Protein AF-A0AA42Y927-F1 (afdb_monomer_lite)

Radius of gyration: 17.31 Å; chains: 1; bounding box: 39×31×44 Å

Structure (mmCIF, N/CA/C/O backbone):
data_AF-A0AA42Y927-F1
#
_entry.id   AF-A0AA42Y927-F1
#
loop_
_atom_site.group_PDB
_atom_site.id
_atom_site.type_symbol
_atom_site.label_atom_id
_atom_site.label_alt_id
_atom_site.label_comp_id
_atom_site.label_as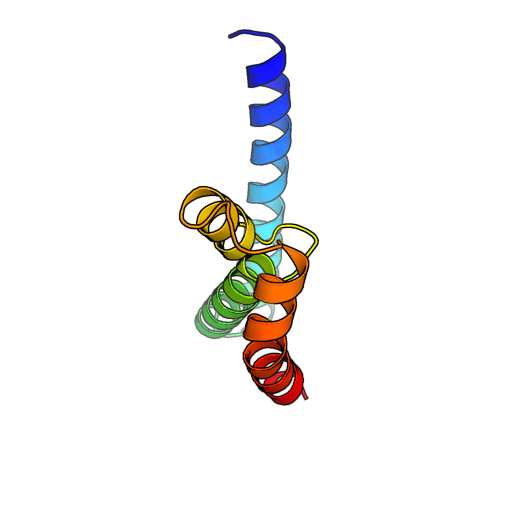ym_id
_atom_site.label_entity_id
_atom_site.label_seq_id
_atom_site.pdbx_PDB_ins_code
_atom_site.Cartn_x
_atom_site.Cartn_y
_atom_site.Cartn_z
_atom_site.occupancy
_atom_site.B_iso_or_equiv
_atom_site.auth_seq_id
_atom_site.auth_comp_id
_atom_site.auth_asym_id
_atom_site.auth_atom_id
_atom_site.pdbx_PDB_model_num
ATOM 1 N N . MET A 1 1 ? 21.247 18.673 6.677 1.00 68.38 1 MET A N 1
ATOM 2 C CA . MET A 1 1 ? 20.254 17.961 5.839 1.00 68.38 1 MET A CA 1
ATOM 3 C C . MET A 1 1 ? 20.031 18.754 4.559 1.00 68.38 1 MET A C 1
ATOM 5 O O . MET A 1 1 ? 19.712 19.939 4.675 1.00 68.38 1 MET A O 1
ATOM 9 N N . PRO A 1 2 ? 20.233 18.161 3.370 1.00 85.69 2 PRO A N 1
ATOM 10 C CA . PRO A 1 2 ? 19.966 18.846 2.107 1.00 85.69 2 PRO A CA 1
ATOM 11 C C . PRO A 1 2 ? 18.488 19.284 2.044 1.00 85.69 2 PRO A C 1
ATOM 13 O O . PRO A 1 2 ? 17.633 18.587 2.602 1.00 85.69 2 PRO A O 1
ATOM 16 N N . PRO A 1 3 ? 18.164 20.434 1.422 1.00 84.19 3 PRO A N 1
ATOM 17 C CA . PRO A 1 3 ? 16.812 21.007 1.415 1.00 84.19 3 PRO A CA 1
ATOM 18 C C . PRO A 1 3 ? 15.738 20.011 0.945 1.00 84.19 3 PRO A C 1
ATOM 20 O O . PRO A 1 3 ? 14.716 19.867 1.615 1.00 84.19 3 PRO A O 1
ATOM 23 N N . LEU A 1 4 ? 16.045 19.204 -0.077 1.00 82.44 4 LEU A N 1
ATOM 24 C CA . LEU A 1 4 ? 15.176 18.140 -0.596 1.00 82.44 4 LEU A CA 1
ATOM 25 C C . LEU A 1 4 ? 14.809 17.077 0.456 1.00 82.44 4 LEU A C 1
ATOM 27 O O . LEU A 1 4 ? 13.666 16.631 0.548 1.00 82.44 4 LEU A O 1
ATOM 31 N N . ALA A 1 5 ? 15.772 16.662 1.283 1.00 81.00 5 ALA A N 1
ATOM 32 C CA . ALA A 1 5 ? 15.525 15.657 2.313 1.00 81.00 5 ALA A CA 1
ATOM 33 C C . ALA A 1 5 ? 14.616 16.214 3.422 1.00 81.00 5 ALA A C 1
ATOM 35 O O . ALA A 1 5 ? 13.796 15.485 3.977 1.00 81.00 5 ALA A O 1
ATOM 36 N N . ARG A 1 6 ? 14.698 17.520 3.695 1.00 83.12 6 ARG A N 1
ATOM 37 C CA . ARG A 1 6 ? 13.837 18.208 4.665 1.00 83.12 6 ARG A CA 1
ATOM 38 C C . ARG A 1 6 ? 12.383 18.268 4.200 1.00 83.12 6 ARG A C 1
ATOM 40 O O . ARG A 1 6 ? 11.481 18.092 5.010 1.00 83.12 6 ARG A O 1
ATOM 47 N N . GLU A 1 7 ? 12.149 18.504 2.914 1.00 84.06 7 GLU A N 1
ATOM 48 C CA . GLU A 1 7 ? 10.805 18.514 2.321 1.00 84.06 7 GLU A CA 1
ATOM 49 C C . GLU A 1 7 ? 10.184 17.118 2.273 1.00 84.06 7 GLU A C 1
ATOM 51 O O . GLU A 1 7 ? 9.015 16.950 2.632 1.00 84.06 7 GLU A O 1
ATOM 56 N N . ARG A 1 8 ? 10.982 16.101 1.925 1.00 78.12 8 ARG A N 1
ATOM 57 C CA . ARG A 1 8 ? 10.562 14.694 1.998 1.00 78.12 8 ARG A CA 1
ATOM 58 C C . ARG A 1 8 ? 10.202 14.288 3.422 1.00 78.12 8 ARG A C 1
ATOM 60 O O . ARG A 1 8 ? 9.116 13.764 3.642 1.00 78.12 8 ARG A O 1
ATOM 67 N N . PHE A 1 9 ? 11.058 14.604 4.394 1.00 82.31 9 PHE A N 1
ATOM 68 C CA . PHE A 1 9 ? 10.784 14.339 5.806 1.00 82.31 9 PHE A CA 1
ATOM 69 C C . PHE A 1 9 ? 9.521 15.064 6.282 1.00 82.31 9 PHE A C 1
ATOM 71 O O . PHE A 1 9 ? 8.686 14.473 6.956 1.00 82.31 9 PHE A O 1
ATOM 78 N N . ARG A 1 10 ? 9.315 16.316 5.855 1.00 81.75 10 ARG A N 1
ATOM 79 C CA . ARG A 1 10 ? 8.108 17.091 6.177 1.00 81.75 10 ARG A CA 1
ATOM 80 C C . ARG A 1 10 ? 6.845 16.517 5.531 1.00 81.75 10 ARG A C 1
ATOM 82 O O . ARG A 1 10 ? 5.764 16.700 6.073 1.00 81.75 10 ARG A O 1
ATOM 89 N N . SER A 1 11 ? 6.964 15.856 4.384 1.00 80.50 11 SER A N 1
ATOM 90 C CA . SER A 1 11 ? 5.838 15.203 3.705 1.00 80.50 11 SER A CA 1
ATOM 91 C C . SER A 1 11 ? 5.495 13.869 4.368 1.00 80.50 11 SER A C 1
ATOM 93 O O . SER A 1 11 ? 4.334 13.627 4.683 1.00 80.50 11 SER A O 1
ATOM 95 N N . LEU A 1 12 ? 6.508 13.062 4.695 1.00 81.75 12 LEU A N 1
ATOM 96 C CA . LEU A 1 12 ? 6.350 11.807 5.439 1.00 81.75 12 LEU A CA 1
ATOM 97 C C . LEU A 1 12 ? 5.805 12.046 6.853 1.00 81.75 12 LEU A C 1
ATOM 99 O O . LEU A 1 12 ? 4.880 11.369 7.294 1.00 81.75 12 LEU A O 1
ATOM 103 N N . SER A 1 13 ? 6.310 13.077 7.533 1.00 86.38 13 SER A N 1
ATOM 104 C CA . SER A 1 13 ? 5.857 13.476 8.867 1.00 86.38 13 SER A CA 1
ATOM 105 C C . SER A 1 13 ? 4.380 13.874 8.911 1.00 86.38 13 SER A C 1
ATOM 107 O O . SER A 1 13 ? 3.813 13.872 9.996 1.00 86.38 13 SER A O 1
ATOM 109 N N . LYS A 1 14 ? 3.751 14.224 7.779 1.00 81.56 14 LYS A 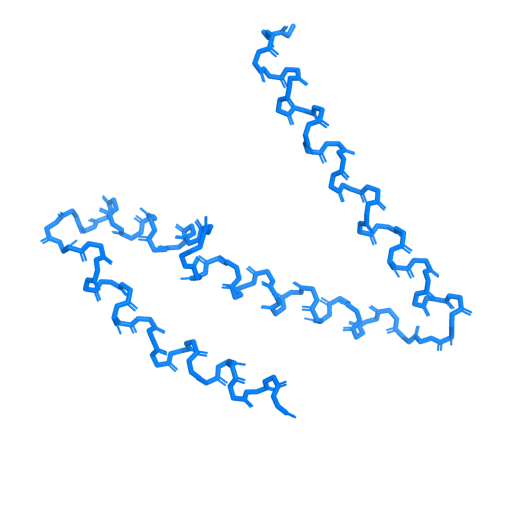N 1
ATOM 110 C CA . LYS A 1 14 ? 2.315 14.551 7.716 1.00 81.56 14 LYS A CA 1
ATOM 111 C C . LYS A 1 14 ? 1.426 13.321 7.538 1.00 81.56 14 LYS A C 1
ATOM 113 O O . LYS A 1 14 ? 0.245 13.403 7.847 1.00 81.56 14 LYS A O 1
ATOM 118 N N . MET A 1 15 ? 1.966 12.195 7.070 1.00 85.81 15 MET A N 1
ATOM 119 C CA . MET A 1 15 ? 1.198 10.956 6.886 1.00 85.81 15 MET A CA 1
ATOM 120 C C . MET A 1 15 ? 0.987 10.218 8.212 1.00 85.81 15 MET A C 1
ATOM 122 O O . MET A 1 15 ? -0.088 9.676 8.457 1.00 85.81 15 MET A O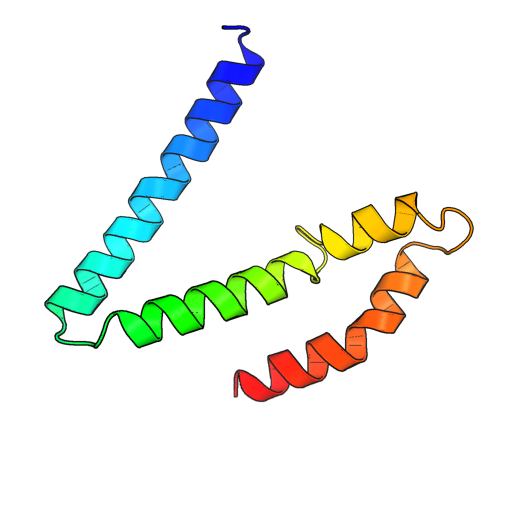 1
ATOM 126 N N . LEU A 1 16 ? 1.992 10.247 9.094 1.00 87.69 16 LEU A N 1
ATOM 127 C CA . LEU A 1 16 ? 1.960 9.536 10.373 1.00 87.69 16 LEU A CA 1
ATOM 128 C C . LEU A 1 16 ? 0.817 9.996 11.308 1.00 87.69 16 LEU A C 1
ATOM 130 O O . LEU A 1 16 ? 0.096 9.133 11.805 1.00 87.69 16 LEU A O 1
ATOM 134 N N . PRO A 1 17 ? 0.570 11.308 11.516 1.00 91.44 17 PRO A N 1
ATOM 135 C CA . PRO A 1 17 ? -0.531 11.772 12.357 1.00 91.44 17 PRO A CA 1
ATOM 136 C C . PRO A 1 17 ? -1.898 11.309 11.856 1.00 91.44 17 PRO A C 1
ATOM 138 O O . PRO A 1 17 ? -2.727 10.925 12.668 1.00 91.44 17 PRO A O 1
ATOM 141 N N . VAL A 1 18 ? -2.117 11.286 10.536 1.00 89.88 18 VAL A N 1
ATOM 142 C CA . VAL A 1 18 ? -3.401 10.890 9.936 1.00 89.88 18 VAL A CA 1
ATOM 143 C C . VAL A 1 18 ? -3.755 9.454 10.315 1.00 89.88 18 VAL A C 1
ATOM 145 O O . VAL A 1 18 ? -4.865 9.199 10.775 1.00 89.88 18 VAL A O 1
ATOM 148 N N . PHE A 1 19 ? -2.797 8.531 10.197 1.00 89.94 19 PHE A N 1
ATOM 149 C CA . PHE A 1 19 ? -2.987 7.137 10.598 1.00 89.94 19 PHE A CA 1
ATOM 150 C C . PHE A 1 19 ? -3.388 7.015 12.076 1.00 89.94 19 PHE A C 1
ATOM 152 O O . PHE A 1 19 ? -4.374 6.353 12.403 1.00 89.94 19 PHE A O 1
ATOM 159 N N . PHE A 1 20 ? -2.667 7.705 12.966 1.00 90.50 20 PHE A N 1
ATOM 160 C CA . PHE A 1 20 ? -2.963 7.683 14.400 1.00 90.50 20 PHE A CA 1
ATOM 161 C C . PHE A 1 20 ? -4.302 8.341 14.748 1.00 90.50 20 PHE A C 1
ATOM 163 O O . PHE A 1 20 ? -5.004 7.846 15.627 1.00 90.50 20 PHE A O 1
ATOM 170 N N . THR A 1 21 ? -4.693 9.415 14.058 1.00 91.19 21 THR A N 1
ATOM 171 C CA . THR A 1 21 ? -5.999 10.056 14.262 1.00 91.19 21 THR A CA 1
ATOM 172 C C . THR A 1 21 ? -7.143 9.092 13.953 1.00 91.19 21 THR A C 1
ATOM 174 O O . THR A 1 21 ? -8.051 8.960 14.770 1.00 91.19 21 THR A O 1
ATOM 177 N N . PHE A 1 22 ? -7.091 8.373 12.827 1.00 90.75 22 PHE A N 1
ATOM 178 C CA . PHE A 1 22 ? -8.127 7.391 12.488 1.00 90.75 22 PHE A CA 1
ATOM 179 C C . PHE A 1 22 ? -8.174 6.224 13.476 1.00 90.75 22 PHE A C 1
ATOM 181 O O . PHE A 1 22 ? -9.261 5.833 13.898 1.00 90.75 22 PHE A O 1
ATOM 188 N N . LEU A 1 23 ? -7.014 5.720 13.907 1.00 91.81 23 LEU A N 1
ATOM 189 C CA . LEU A 1 23 ? -6.948 4.666 14.918 1.00 91.81 23 LEU A CA 1
ATOM 190 C C . LEU A 1 23 ? -7.611 5.093 16.239 1.00 91.81 23 LEU A C 1
ATOM 192 O O . LEU A 1 23 ? -8.376 4.323 16.817 1.00 91.81 23 LEU A O 1
ATOM 196 N N . LEU A 1 24 ? -7.359 6.322 16.704 1.00 93.06 24 LEU A N 1
ATOM 197 C CA . LEU A 1 24 ? -7.982 6.834 17.927 1.00 93.06 24 LEU A CA 1
ATOM 198 C C . LEU A 1 24 ? -9.504 6.933 17.800 1.00 93.06 24 LEU A C 1
ATOM 200 O O . LEU A 1 24 ? -10.206 6.564 18.737 1.00 93.06 24 LEU A O 1
ATOM 204 N N . ILE A 1 25 ? -10.014 7.369 16.646 1.00 93.50 25 ILE A N 1
ATOM 205 C CA . ILE A 1 25 ? -11.459 7.433 16.393 1.00 93.50 25 ILE A CA 1
ATOM 206 C C . ILE A 1 25 ? -12.082 6.033 16.481 1.00 93.50 25 ILE A C 1
ATOM 208 O O . ILE A 1 25 ? -13.085 5.865 17.167 1.00 93.50 25 ILE A O 1
ATOM 212 N N . ILE A 1 26 ? -11.474 5.023 15.846 1.00 93.50 26 ILE A N 1
ATOM 213 C CA . ILE A 1 26 ? -11.942 3.622 15.879 1.00 93.50 26 ILE A CA 1
ATOM 214 C C . ILE A 1 26 ? -12.060 3.125 17.329 1.00 93.50 26 ILE A C 1
ATOM 216 O O . ILE A 1 26 ? -13.115 2.634 17.732 1.00 93.50 26 ILE A O 1
ATOM 220 N N . VAL A 1 27 ? -11.014 3.332 18.136 1.00 92.50 27 VAL A N 1
ATOM 221 C CA . VAL A 1 27 ? -10.992 2.908 19.546 1.00 92.50 27 VAL A CA 1
ATOM 222 C C . VAL A 1 27 ? -12.020 3.677 20.386 1.00 92.50 27 VAL A C 1
ATOM 224 O O . VAL A 1 27 ? -12.693 3.081 21.223 1.00 92.50 27 VAL A O 1
ATOM 227 N N . GLN A 1 28 ? -12.197 4.982 20.149 1.00 93.62 28 GLN A N 1
ATOM 228 C CA . GLN A 1 28 ? -13.201 5.797 20.849 1.00 93.62 28 GLN A CA 1
ATOM 229 C C . GLN A 1 28 ? -14.643 5.391 20.526 1.00 93.62 28 GLN A C 1
ATOM 231 O O . GLN A 1 28 ? -15.525 5.562 21.364 1.00 93.62 28 GLN A O 1
ATOM 236 N N . GLN A 1 29 ? -14.882 4.843 19.335 1.00 92.62 29 GLN A N 1
ATOM 237 C CA . GLN A 1 29 ? -16.179 4.295 18.934 1.00 92.62 29 GLN A CA 1
ATOM 238 C C . GLN A 1 29 ? -16.407 2.861 19.453 1.00 92.62 29 GLN A C 1
ATOM 240 O O . GLN A 1 29 ? -17.449 2.273 19.176 1.00 92.62 29 GLN A O 1
ATOM 245 N N . GLY A 1 30 ? -15.455 2.285 20.201 1.00 90.06 30 GLY A N 1
ATOM 246 C CA . GLY A 1 30 ? -15.540 0.916 20.721 1.00 90.06 30 GLY A CA 1
ATOM 247 C C . GLY A 1 30 ? -15.365 -0.171 19.654 1.00 90.06 30 GLY A C 1
ATOM 248 O O . GLY A 1 30 ? -15.709 -1.326 19.899 1.00 90.06 30 GLY A O 1
ATOM 249 N N . LEU A 1 31 ? -14.854 0.186 18.472 1.00 90.00 31 LEU A N 1
ATOM 250 C CA . LEU A 1 31 ? -14.570 -0.753 17.391 1.00 90.00 31 LEU A CA 1
ATOM 251 C C . LEU A 1 31 ? -13.213 -1.427 17.620 1.00 90.00 31 LEU A C 1
ATOM 253 O O . LEU A 1 31 ? -12.266 -0.803 18.102 1.00 90.00 31 LEU A O 1
ATOM 257 N N . ASP A 1 32 ? -13.106 -2.701 17.242 1.00 92.88 32 ASP A N 1
ATOM 258 C CA . ASP A 1 32 ? -11.860 -3.453 17.371 1.00 92.88 32 ASP A CA 1
ATOM 259 C C . ASP A 1 32 ? -10.800 -2.919 16.376 1.00 92.88 32 ASP A C 1
ATOM 261 O O . ASP A 1 32 ? -11.010 -2.967 15.155 1.00 92.88 32 ASP A O 1
ATOM 265 N N . PRO A 1 33 ? -9.647 -2.416 16.863 1.00 90.12 33 PRO A N 1
ATOM 266 C CA . PRO A 1 33 ? -8.588 -1.866 16.019 1.00 90.12 33 PRO A CA 1
ATOM 267 C C . PRO A 1 33 ? -7.945 -2.897 15.080 1.00 90.12 33 PRO A C 1
ATOM 269 O O . PRO A 1 33 ? -7.320 -2.499 14.091 1.00 90.12 33 PRO A O 1
ATOM 272 N N . VAL A 1 34 ? -8.103 -4.201 15.330 1.00 92.62 34 VAL A N 1
ATOM 273 C CA . VAL A 1 34 ? -7.607 -5.257 14.432 1.00 92.62 34 VAL A CA 1
ATOM 274 C C . VAL A 1 34 ? -8.244 -5.130 13.048 1.00 92.62 34 VAL A C 1
ATOM 276 O O . VAL A 1 34 ? -7.537 -5.203 12.042 1.00 92.62 34 VAL A O 1
ATOM 279 N N . TRP A 1 35 ? -9.547 -4.848 12.973 1.00 90.38 35 TRP A N 1
ATOM 280 C CA . TRP A 1 35 ? -10.239 -4.671 11.692 1.00 90.38 35 TRP A CA 1
ATOM 281 C C . TRP A 1 35 ? -9.761 -3.437 10.927 1.00 90.38 35 TRP A C 1
ATOM 283 O O . TRP A 1 35 ? -9.633 -3.487 9.703 1.00 90.38 35 TRP A O 1
ATOM 293 N N . PHE A 1 36 ? -9.419 -2.355 11.634 1.00 90.88 36 PHE A N 1
ATOM 294 C CA . PHE A 1 36 ? -8.773 -1.196 11.017 1.00 90.88 36 PHE A CA 1
ATOM 295 C C . PHE A 1 36 ? -7.401 -1.568 10.436 1.00 90.88 36 PHE A C 1
ATOM 297 O O . PHE A 1 36 ? -7.091 -1.193 9.306 1.00 90.88 36 PHE A O 1
ATOM 304 N N . GLY A 1 37 ? -6.609 -2.359 11.164 1.00 91.12 37 GLY A N 1
ATOM 305 C CA . GLY A 1 37 ? -5.333 -2.882 10.670 1.00 91.12 37 GLY A CA 1
ATOM 306 C C . GLY A 1 37 ? -5.489 -3.717 9.397 1.00 91.12 37 GLY A C 1
ATOM 307 O O . GLY A 1 37 ? -4.792 -3.469 8.414 1.00 91.12 37 GLY A O 1
ATOM 308 N N . ILE A 1 38 ? -6.446 -4.652 9.386 1.00 92.75 38 ILE A N 1
ATOM 309 C CA . ILE A 1 38 ? -6.754 -5.484 8.212 1.00 92.75 38 ILE A CA 1
ATOM 310 C C . ILE A 1 38 ? -7.129 -4.602 7.016 1.00 92.75 38 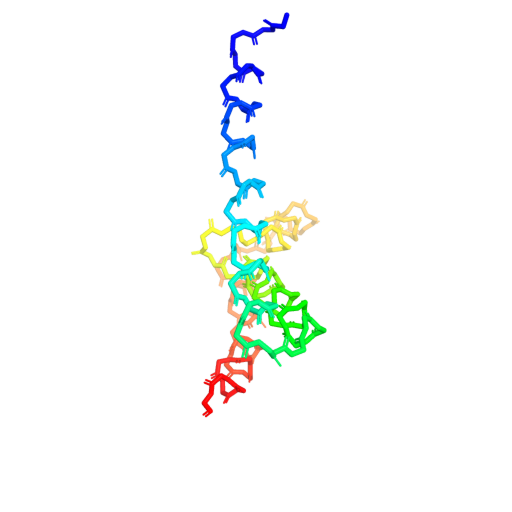ILE A C 1
ATOM 312 O O . ILE A 1 38 ? -6.570 -4.762 5.930 1.00 92.75 38 ILE A O 1
ATOM 316 N N . TYR A 1 39 ? -8.022 -3.632 7.221 1.00 90.44 39 TYR A N 1
ATOM 317 C CA . TYR A 1 39 ? -8.437 -2.705 6.171 1.00 90.44 39 TYR A CA 1
ATOM 318 C C . TYR A 1 39 ? -7.252 -1.916 5.598 1.00 90.44 39 TYR A C 1
ATOM 320 O O . TYR A 1 39 ? -7.088 -1.840 4.380 1.00 90.44 39 TYR A O 1
ATOM 328 N N . VAL A 1 40 ? -6.385 -1.370 6.457 1.00 91.00 40 VAL A N 1
ATOM 329 C CA . VAL A 1 40 ? -5.204 -0.610 6.020 1.00 91.00 40 VAL A CA 1
ATOM 330 C C . VAL A 1 40 ? -4.238 -1.479 5.216 1.00 91.00 40 VAL A C 1
ATOM 332 O O . VAL A 1 40 ? -3.715 -1.007 4.204 1.00 91.00 40 VAL A O 1
ATOM 335 N N . ILE A 1 41 ? -4.018 -2.735 5.619 1.00 92.12 41 ILE A N 1
ATOM 336 C CA . ILE A 1 41 ? -3.146 -3.671 4.891 1.00 92.12 41 ILE A CA 1
ATOM 337 C C . ILE A 1 41 ? -3.704 -3.929 3.487 1.00 92.12 41 ILE A C 1
ATOM 339 O O . ILE A 1 41 ? -2.982 -3.760 2.506 1.00 92.12 41 ILE A O 1
ATOM 343 N N . ILE A 1 42 ? -4.997 -4.245 3.375 1.00 89.75 42 ILE A N 1
ATOM 344 C CA . ILE A 1 42 ? -5.644 -4.510 2.080 1.00 89.75 42 ILE A CA 1
ATOM 345 C C . ILE A 1 42 ? -5.582 -3.270 1.176 1.00 89.75 42 ILE A C 1
ATOM 347 O O . ILE A 1 42 ? -5.211 -3.373 0.006 1.00 89.75 42 ILE A O 1
ATOM 351 N N . MET A 1 43 ? -5.879 -2.081 1.711 1.00 88.38 43 MET A N 1
ATOM 352 C CA . MET A 1 43 ? -5.781 -0.831 0.945 1.00 88.38 43 MET A CA 1
ATOM 353 C C . MET A 1 43 ? -4.346 -0.530 0.494 1.00 88.38 43 MET A C 1
ATOM 355 O O . MET A 1 43 ? -4.140 -0.036 -0.616 1.00 88.38 43 MET A O 1
ATOM 359 N N . SER A 1 44 ? -3.351 -0.838 1.328 1.00 89.56 44 SER A N 1
ATOM 360 C CA . SER A 1 44 ? -1.935 -0.624 1.002 1.00 89.56 44 SER A CA 1
ATOM 361 C C . SER A 1 44 ? -1.464 -1.544 -0.125 1.00 89.56 44 SER A C 1
ATOM 363 O O . SER A 1 44 ? -0.783 -1.086 -1.043 1.00 8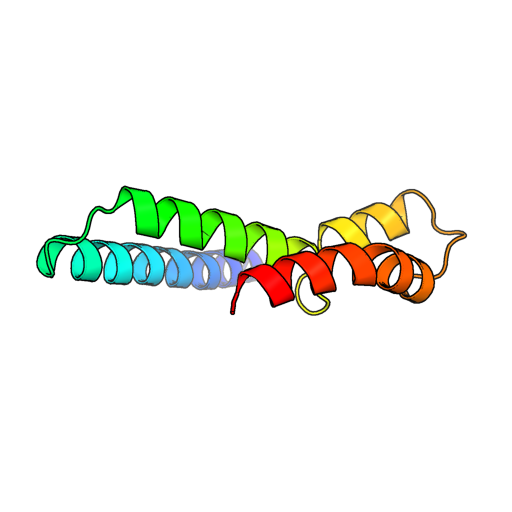9.56 44 SER A O 1
ATOM 365 N N . GLU A 1 45 ? -1.882 -2.811 -0.113 1.00 87.88 45 GLU A N 1
ATOM 366 C CA . GLU A 1 45 ? -1.606 -3.758 -1.202 1.00 87.88 45 GLU A CA 1
ATOM 367 C C . GLU A 1 45 ? -2.266 -3.311 -2.514 1.00 87.88 45 GLU A C 1
ATOM 369 O O . GLU A 1 45 ? -1.631 -3.294 -3.572 1.00 87.88 45 GLU A O 1
ATOM 374 N N . LEU A 1 46 ? -3.516 -2.840 -2.449 1.00 87.38 46 LEU A N 1
ATOM 375 C CA . LEU A 1 46 ? -4.210 -2.307 -3.624 1.00 87.38 46 LEU A CA 1
ATOM 376 C C . LEU A 1 46 ? -3.528 -1.056 -4.189 1.00 87.38 46 LEU A C 1
ATOM 378 O O . LEU A 1 46 ? -3.421 -0.899 -5.411 1.00 87.38 46 LEU A O 1
ATOM 382 N N . ALA A 1 47 ? -3.007 -0.186 -3.324 1.00 88.31 47 ALA A N 1
ATOM 383 C CA . ALA A 1 47 ? -2.214 0.967 -3.733 1.00 88.31 47 ALA A CA 1
ATOM 384 C C . ALA A 1 47 ? -0.897 0.553 -4.417 1.00 88.31 47 ALA A C 1
ATOM 386 O O . ALA A 1 47 ? -0.476 1.196 -5.382 1.00 88.31 47 ALA A O 1
ATOM 387 N N . ALA A 1 48 ? -0.266 -0.537 -3.969 1.00 88.56 48 ALA A N 1
ATOM 388 C CA . ALA A 1 48 ? 0.987 -1.033 -4.537 1.00 88.56 48 ALA A CA 1
ATOM 389 C C . ALA A 1 48 ? 0.843 -1.576 -5.972 1.00 88.56 48 ALA A C 1
ATOM 391 O O . ALA A 1 48 ? 1.826 -1.570 -6.720 1.00 88.56 48 ALA A O 1
ATOM 392 N N . ILE A 1 49 ? -0.360 -2.004 -6.374 1.00 87.19 49 ILE A N 1
ATOM 393 C CA . ILE A 1 49 ? -0.638 -2.544 -7.717 1.00 87.19 49 ILE A CA 1
ATOM 394 C C . ILE A 1 49 ? -1.344 -1.553 -8.660 1.00 87.19 49 ILE A C 1
ATOM 396 O O . ILE A 1 49 ? -1.212 -1.670 -9.877 1.00 87.19 49 ILE A O 1
ATOM 400 N N . THR A 1 50 ? -2.075 -0.565 -8.132 1.00 84.81 50 THR A N 1
ATOM 401 C CA . THR A 1 50 ? -2.881 0.375 -8.939 1.00 84.81 50 THR A CA 1
ATOM 402 C C . THR A 1 50 ? -2.020 1.533 -9.486 1.00 84.81 50 THR A C 1
ATOM 404 O O . THR A 1 50 ? -1.165 2.042 -8.753 1.00 84.81 50 THR A O 1
ATOM 407 N N . PRO A 1 51 ? -2.244 2.005 -10.735 1.00 67.75 51 PRO A N 1
ATOM 408 C CA . PRO A 1 51 ? -1.560 3.170 -11.315 1.00 67.75 51 PRO A CA 1
ATOM 409 C C . PRO A 1 51 ? -2.085 4.496 -10.731 1.00 67.75 51 PRO A C 1
ATOM 411 O O . PRO A 1 51 ? -2.877 5.200 -11.353 1.00 67.75 51 PRO A O 1
ATOM 414 N N . PRO A 1 52 ? -1.737 4.800 -9.471 1.00 74.06 52 PRO A N 1
ATOM 415 C CA . PRO A 1 52 ? -1.031 6.059 -9.188 1.00 74.06 52 PRO A CA 1
ATOM 416 C C . PRO A 1 52 ? 0.262 5.882 -8.367 1.00 74.06 52 PRO A C 1
ATOM 418 O O . PRO A 1 52 ? 1.098 6.782 -8.351 1.00 74.06 52 PRO A O 1
ATOM 421 N N . ILE A 1 53 ? 0.441 4.734 -7.704 1.00 85.56 53 ILE A N 1
ATOM 422 C CA . ILE A 1 53 ? 1.620 4.404 -6.883 1.00 85.56 53 ILE A CA 1
ATOM 423 C C . ILE A 1 53 ? 2.339 3.204 -7.497 1.00 85.56 53 ILE A C 1
ATOM 425 O O . ILE A 1 53 ? 3.521 3.315 -7.815 1.00 85.56 53 ILE A O 1
ATOM 429 N N . GLY A 1 54 ? 1.618 2.095 -7.715 1.00 82.38 54 GLY A N 1
ATOM 430 C CA . GLY A 1 54 ? 1.991 1.012 -8.633 1.00 82.38 54 GLY A CA 1
ATOM 431 C C . GLY A 1 54 ? 3.392 0.434 -8.441 1.00 82.38 54 GLY A C 1
ATOM 432 O O . GLY A 1 54 ? 3.991 -0.021 -9.413 1.00 82.38 54 GLY A O 1
ATOM 433 N N . VAL A 1 55 ? 3.956 0.511 -7.230 1.00 90.00 55 VAL A N 1
ATOM 434 C CA . VAL A 1 55 ? 5.380 0.242 -6.978 1.00 90.00 55 VAL A CA 1
ATOM 435 C C . VAL A 1 55 ? 5.773 -1.140 -7.488 1.00 90.00 55 VAL A C 1
ATOM 437 O O . VAL A 1 55 ? 6.800 -1.262 -8.151 1.00 90.00 55 VAL A O 1
ATOM 440 N N . ASN A 1 56 ? 4.931 -2.152 -7.278 1.00 89.31 56 ASN A N 1
ATOM 441 C CA . ASN A 1 56 ? 5.203 -3.514 -7.739 1.00 89.31 56 ASN A CA 1
ATOM 442 C C . ASN A 1 56 ? 5.276 -3.593 -9.276 1.00 89.31 56 ASN A C 1
ATOM 444 O O . ASN A 1 56 ? 6.148 -4.265 -9.824 1.00 89.31 56 ASN A O 1
ATOM 448 N N . VAL A 1 57 ? 4.427 -2.836 -9.978 1.00 87.62 57 VAL A N 1
ATOM 449 C CA . VAL A 1 57 ? 4.395 -2.763 -11.450 1.00 87.62 57 VAL A CA 1
ATOM 450 C C . VAL A 1 57 ? 5.629 -2.043 -11.994 1.00 87.62 57 VAL A C 1
ATOM 452 O O . VAL A 1 57 ? 6.261 -2.509 -12.940 1.00 87.62 57 VAL A O 1
ATOM 455 N N . TYR A 1 58 ? 6.021 -0.931 -11.366 1.00 89.12 58 TYR A N 1
ATOM 456 C CA . TYR A 1 58 ? 7.207 -0.166 -11.761 1.00 89.12 58 TYR A CA 1
ATOM 457 C C . TYR A 1 58 ? 8.515 -0.901 -11.465 1.00 89.12 58 TYR A C 1
ATOM 459 O O . TYR A 1 58 ? 9.488 -0.738 -12.201 1.00 89.12 58 TYR A O 1
ATOM 467 N N . VAL A 1 59 ? 8.559 -1.697 -10.394 1.00 90.75 59 VAL A N 1
ATOM 468 C CA . VAL A 1 59 ? 9.691 -2.588 -10.113 1.00 90.75 59 VAL A CA 1
ATOM 469 C C . VAL A 1 59 ? 9.765 -3.671 -11.186 1.00 90.75 59 VAL A C 1
ATOM 471 O O . VAL A 1 59 ? 10.839 -3.882 -11.743 1.00 90.75 59 VAL A O 1
ATOM 474 N N . MET A 1 60 ? 8.636 -4.288 -11.548 1.00 89.69 60 MET A N 1
ATOM 475 C CA . MET A 1 60 ? 8.605 -5.313 -12.595 1.00 89.69 60 MET A CA 1
ATOM 476 C C . MET A 1 60 ? 9.057 -4.773 -13.957 1.00 89.69 60 MET A C 1
ATOM 478 O O . MET A 1 60 ? 9.862 -5.409 -14.632 1.00 89.69 60 MET A O 1
ATOM 482 N N . ALA A 1 61 ? 8.645 -3.555 -14.315 1.00 88.62 61 ALA A N 1
ATOM 483 C CA . ALA A 1 61 ? 9.092 -2.886 -15.538 1.00 88.62 61 ALA A CA 1
ATOM 484 C C . ALA A 1 61 ? 10.616 -2.640 -15.593 1.00 88.62 61 ALA A C 1
ATOM 486 O O . ALA A 1 61 ? 11.166 -2.433 -16.670 1.00 88.62 61 ALA A O 1
ATOM 487 N N . LYS A 1 62 ? 11.320 -2.656 -14.450 1.00 89.81 62 LYS A N 1
ATOM 488 C CA . LYS A 1 62 ? 12.793 -2.597 -14.409 1.00 89.81 62 LYS A CA 1
ATOM 489 C C . LYS A 1 62 ? 13.452 -3.967 -14.543 1.00 89.81 62 LYS A C 1
ATOM 491 O O . LYS A 1 62 ? 14.595 -4.031 -14.981 1.00 89.81 62 LYS A O 1
ATOM 496 N N . VAL A 1 63 ? 12.767 -5.027 -14.117 1.00 93.94 63 VAL A N 1
ATOM 497 C CA . VAL A 1 63 ? 13.259 -6.409 -14.205 1.00 93.94 63 VAL A CA 1
ATOM 498 C C . VAL A 1 63 ? 13.106 -6.944 -15.628 1.00 93.94 63 VAL A C 1
ATOM 500 O O . VAL A 1 63 ? 14.022 -7.593 -16.119 1.00 93.94 63 VAL A O 1
ATOM 503 N N . ALA A 1 64 ? 11.987 -6.630 -16.284 1.00 91.19 64 ALA A N 1
ATOM 504 C CA . ALA A 1 64 ? 11.677 -7.021 -17.659 1.00 91.19 64 ALA A CA 1
ATOM 505 C C . ALA A 1 64 ? 11.428 -5.770 -18.531 1.00 91.19 64 ALA A C 1
ATOM 507 O O . ALA A 1 64 ? 10.275 -5.436 -18.820 1.00 91.19 64 ALA A O 1
ATOM 508 N N . PRO A 1 65 ? 12.485 -5.023 -18.904 1.00 88.94 65 PRO A N 1
ATOM 509 C CA . PRO A 1 65 ? 12.366 -3.784 -19.681 1.00 88.94 65 PRO A CA 1
ATOM 510 C C . PRO A 1 65 ? 11.816 -3.983 -21.105 1.00 88.94 65 PRO A C 1
ATOM 512 O O . PRO A 1 65 ? 11.372 -3.020 -21.730 1.00 88.94 65 PRO A O 1
ATOM 515 N N . GLU A 1 66 ? 11.843 -5.208 -21.625 1.00 92.44 66 GLU A N 1
ATOM 516 C CA . GLU A 1 66 ? 11.277 -5.599 -22.917 1.00 92.44 66 GLU A CA 1
ATOM 517 C C . GLU A 1 66 ? 9.742 -5.641 -22.930 1.00 92.44 66 GLU A C 1
ATOM 519 O O . GLU A 1 66 ? 9.141 -5.565 -24.003 1.00 92.44 66 GLU A O 1
ATOM 524 N N . VAL A 1 67 ? 9.103 -5.732 -21.758 1.00 90.75 67 VAL A N 1
ATOM 525 C CA . VAL A 1 67 ? 7.643 -5.779 -21.641 1.00 90.75 67 VAL A CA 1
ATOM 526 C C . VAL A 1 67 ? 7.092 -4.361 -21.441 1.00 90.75 67 VAL A C 1
ATOM 528 O O . V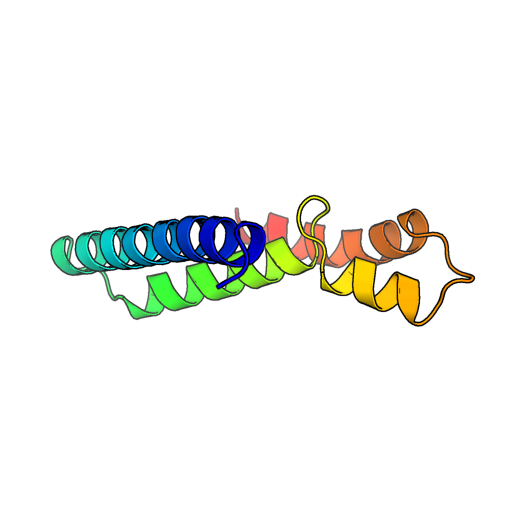AL A 1 67 ? 7.454 -3.683 -20.474 1.00 90.75 67 VAL A O 1
ATOM 531 N N . PRO A 1 68 ? 6.171 -3.886 -22.299 1.00 91.00 68 PRO A N 1
ATOM 532 C CA . PRO A 1 68 ? 5.527 -2.594 -22.114 1.00 91.00 68 PRO A CA 1
ATOM 533 C C . PRO A 1 68 ? 4.799 -2.510 -20.768 1.00 91.00 68 PRO A C 1
ATOM 535 O O . PRO A 1 68 ? 4.017 -3.390 -20.412 1.00 91.00 68 PRO A O 1
ATOM 538 N N . LEU A 1 69 ? 4.947 -1.387 -20.057 1.00 86.88 69 LEU A N 1
ATOM 539 C CA . LEU A 1 69 ? 4.287 -1.147 -18.763 1.00 86.88 69 LEU A CA 1
ATOM 540 C C . LEU A 1 69 ? 2.768 -1.403 -18.810 1.00 86.88 69 LEU A C 1
ATOM 542 O O . LEU A 1 69 ? 2.175 -1.903 -17.858 1.00 86.88 69 LEU A O 1
ATOM 546 N N . MET A 1 70 ? 2.137 -1.082 -19.940 1.00 87.25 70 MET A N 1
ATOM 547 C CA . MET A 1 70 ? 0.699 -1.252 -20.128 1.00 87.25 70 MET A CA 1
ATOM 548 C C . MET A 1 70 ? 0.274 -2.719 -20.293 1.00 87.25 70 MET A C 1
ATOM 550 O O . MET A 1 70 ? -0.867 -3.068 -19.994 1.00 87.25 70 MET A O 1
ATOM 554 N N . GLU A 1 71 ? 1.184 -3.591 -20.722 1.00 88.38 71 GLU A N 1
ATOM 555 C CA . GLU A 1 71 ? 0.970 -5.038 -20.744 1.00 88.38 71 GLU A CA 1
ATOM 556 C C . GLU A 1 71 ? 1.044 -5.623 -19.328 1.00 88.38 71 GLU A C 1
ATOM 558 O O . GLU A 1 71 ? 0.184 -6.413 -18.942 1.00 88.38 71 GLU A O 1
ATOM 563 N N . ILE A 1 72 ? 1.970 -5.126 -18.500 1.00 88.25 72 ILE A N 1
ATOM 564 C CA . ILE A 1 72 ? 2.063 -5.498 -17.080 1.00 88.25 72 ILE A CA 1
ATOM 565 C C . ILE A 1 72 ? 0.792 -5.068 -16.326 1.00 88.25 72 ILE A C 1
ATOM 567 O O . ILE A 1 72 ? 0.210 -5.861 -15.585 1.00 88.25 72 ILE A O 1
ATOM 571 N N . PHE A 1 73 ? 0.292 -3.849 -16.565 1.00 87.06 73 PHE A N 1
ATOM 572 C CA . PHE A 1 73 ? -0.982 -3.402 -15.985 1.00 87.06 73 PHE A CA 1
ATOM 573 C C . PHE A 1 73 ? -2.167 -4.265 -16.426 1.00 87.06 73 PHE A C 1
ATOM 575 O O . PHE A 1 73 ? -3.036 -4.572 -15.608 1.00 87.06 73 PHE A O 1
ATOM 582 N N . ARG A 1 74 ? -2.195 -4.710 -17.689 1.00 86.38 74 ARG A N 1
ATOM 583 C CA . ARG A 1 74 ? -3.226 -5.641 -18.171 1.00 86.38 74 ARG A CA 1
ATOM 584 C C . ARG A 1 74 ? -3.157 -7.002 -17.484 1.00 86.38 74 ARG A C 1
ATOM 586 O O . ARG A 1 74 ? -4.207 -7.560 -17.185 1.00 86.38 74 ARG A O 1
ATOM 593 N N . GLY A 1 75 ? -1.959 -7.502 -17.183 1.00 86.38 75 GLY A N 1
ATOM 594 C CA . GLY A 1 75 ? -1.782 -8.742 -16.418 1.00 86.38 75 GLY A CA 1
ATOM 595 C C . GLY A 1 75 ? -2.313 -8.662 -14.982 1.00 86.38 75 GLY A C 1
ATOM 596 O O . GLY A 1 75 ? -2.735 -9.669 -14.419 1.00 86.38 75 GLY A O 1
ATOM 597 N N . ILE A 1 76 ? -2.348 -7.462 -14.398 1.00 87.69 76 ILE A N 1
ATOM 598 C CA . ILE A 1 76 ? -2.779 -7.228 -13.010 1.00 87.69 76 ILE A CA 1
ATOM 599 C C . ILE A 1 76 ? -4.287 -6.950 -12.899 1.00 87.69 76 ILE A C 1
ATOM 601 O O . ILE A 1 76 ? -4.877 -7.195 -11.846 1.00 87.69 76 ILE A O 1
ATOM 605 N N . LEU A 1 77 ? -4.941 -6.512 -13.983 1.00 86.06 77 LEU A N 1
ATOM 606 C CA . LEU A 1 77 ? -6.391 -6.274 -14.032 1.00 86.06 77 LEU A CA 1
ATOM 607 C C . LEU A 1 77 ? -7.259 -7.381 -13.397 1.00 86.06 77 LEU A C 1
ATOM 609 O O . LEU A 1 77 ? -8.145 -7.018 -12.626 1.00 86.06 77 LEU A O 1
ATOM 613 N N . PRO A 1 78 ? -7.053 -8.694 -13.635 1.00 84.31 78 PRO A N 1
ATOM 614 C CA . PRO A 1 78 ? -7.877 -9.724 -12.995 1.00 84.31 78 PRO A CA 1
ATOM 615 C C . PRO A 1 78 ? -7.772 -9.712 -11.461 1.00 84.31 78 PRO A C 1
ATOM 617 O O . PRO A 1 78 ? -8.786 -9.869 -10.784 1.00 84.31 78 PRO A O 1
ATOM 620 N N . PHE A 1 79 ? -6.588 -9.449 -10.898 1.00 84.25 79 PHE A N 1
ATOM 621 C CA . PHE A 1 79 ? -6.406 -9.318 -9.446 1.00 84.25 79 PHE A CA 1
ATOM 622 C C . PHE A 1 79 ? -7.112 -8.078 -8.904 1.00 84.25 79 PHE A C 1
ATOM 624 O O . PHE A 1 79 ? -7.756 -8.132 -7.857 1.00 84.25 79 PHE A O 1
ATOM 631 N N . PHE A 1 80 ? -7.042 -6.974 -9.649 1.00 82.25 80 PHE A N 1
ATOM 632 C CA . PHE A 1 80 ? -7.746 -5.749 -9.292 1.00 82.25 80 PHE A CA 1
ATOM 633 C C . PHE A 1 80 ? -9.267 -5.940 -9.301 1.00 82.25 80 PHE A C 1
ATOM 635 O O . PHE A 1 80 ? -9.945 -5.482 -8.388 1.00 82.25 80 PHE A O 1
ATOM 642 N N . VAL A 1 81 ? -9.812 -6.658 -10.288 1.00 85.75 81 VAL A N 1
ATOM 643 C CA . VAL A 1 81 ? -11.249 -6.961 -10.365 1.00 85.75 81 VAL A CA 1
ATOM 644 C C . VAL A 1 81 ? -11.697 -7.823 -9.189 1.00 85.75 81 VAL A C 1
ATOM 646 O O . VAL A 1 81 ? -12.719 -7.513 -8.587 1.00 85.75 81 VAL A O 1
ATOM 649 N N . VAL A 1 82 ? -10.933 -8.856 -8.818 1.00 86.88 82 VAL A N 1
ATOM 650 C CA . VAL A 1 82 ? -11.247 -9.691 -7.644 1.00 86.88 82 VAL A CA 1
ATOM 651 C C . VAL A 1 82 ? -11.230 -8.861 -6.360 1.00 86.88 82 VAL A C 1
ATOM 653 O O . VAL A 1 82 ? -12.141 -8.970 -5.541 1.00 86.88 82 VAL A O 1
ATOM 656 N N . ALA A 1 83 ? -10.238 -7.988 -6.196 1.00 81.56 83 ALA A N 1
ATOM 657 C CA . ALA A 1 83 ? -10.154 -7.134 -5.018 1.00 81.56 83 ALA A CA 1
ATOM 658 C C . ALA A 1 83 ? -11.248 -6.054 -4.977 1.00 81.56 83 ALA A C 1
ATOM 660 O O . ALA A 1 83 ? -11.803 -5.772 -3.919 1.00 81.56 83 ALA A O 1
ATOM 661 N N . CYS A 1 84 ? -11.601 -5.471 -6.124 1.00 81.31 84 CYS A N 1
ATOM 662 C CA . CYS A 1 84 ? -12.701 -4.516 -6.240 1.00 81.31 84 CYS A CA 1
ATOM 663 C C . CYS A 1 84 ? -14.062 -5.196 -6.027 1.00 81.31 84 CYS A C 1
ATOM 665 O O . CYS A 1 84 ? -14.960 -4.611 -5.431 1.00 81.31 84 CYS A O 1
ATOM 667 N N . TRP A 1 85 ? -14.199 -6.455 -6.444 1.00 84.44 85 TRP A N 1
ATOM 668 C CA . TRP A 1 85 ? -15.375 -7.272 -6.166 1.00 84.44 85 TRP A CA 1
ATOM 669 C C . TRP A 1 85 ? -15.529 -7.576 -4.672 1.00 84.44 85 TRP A C 1
ATOM 671 O O . TRP A 1 85 ? -16.644 -7.552 -4.167 1.00 84.44 85 TRP A O 1
ATOM 681 N N . TRP A 1 86 ? -14.422 -7.788 -3.956 1.00 77.88 86 TRP A N 1
ATOM 682 C CA . TRP A 1 86 ? -14.424 -7.977 -2.501 1.00 77.88 86 TRP A CA 1
ATOM 683 C C . TRP A 1 86 ? -14.842 -6.720 -1.719 1.00 77.88 86 TRP A C 1
ATOM 685 O O . TRP A 1 86 ? -15.297 -6.819 -0.586 1.00 77.88 86 TRP A O 1
ATOM 695 N N . LEU A 1 87 ? -14.692 -5.535 -2.318 1.00 69.94 87 LEU A N 1
ATOM 696 C CA . LEU A 1 87 ? -15.061 -4.249 -1.715 1.00 69.94 87 LEU A CA 1
ATOM 697 C C . LEU A 1 87 ? -16.565 -3.929 -1.785 1.00 69.94 87 LEU A C 1
ATOM 699 O O . LEU A 1 87 ? -16.980 -2.882 -1.285 1.00 69.94 87 LEU A O 1
ATOM 703 N N . ARG A 1 88 ? -17.364 -4.796 -2.411 1.00 68.94 88 ARG A N 1
ATOM 704 C CA . ARG A 1 88 ? -18.829 -4.756 -2.377 1.00 68.94 88 ARG A CA 1
ATOM 705 C C . ARG A 1 88 ? -19.356 -5.574 -1.203 1.00 68.94 88 ARG A C 1
ATOM 707 O O . ARG A 1 88 ? -20.342 -5.100 -0.597 1.00 68.94 88 ARG A O 1
#

Secondary structure (DSSP, 8-state):
--HHHHHHHHHHHHHHHHHHHHHHHHHHTT--HHHHHHHHHHHHHHHHHSTTT-HHHHHHHHH-TTS-HHHHHHHHHHHHHHHHHHT-

Foldseek 3Di:
DPPVVVVVCVVVVVVVVVLVVVLVVCVVVVHDCVVVVVVVVLVVVLQCCDPPNVVVLVVVCVVCVVDDSVVSNVVCVVVNVVSVVVVD

Sequence (88 aa):
MPPLARERFRSLSKMLPVFFTFLLIIVQQGLDPVWFGIYVIIMSELAAITPPIGVNVYVMAKVAPEVPLMEIFRGILPFFVVACWWLR

pLDDT: mean 86.82, std 5.64, range [67.75, 93.94]